Protein AF-A0A0C3GAK9-F1 (afdb_monomer_lite)

Radius of gyration: 13.07 Å; chains: 1; bounding box: 26×23×34 Å

Sequence (70 aa):
YFKVVVNDTQLHIEPNLAIALRHLRSEVSDLVIWIDAVCINQKDPEEKSWQVGLMRRVYLQAERVLVWLG

pLDDT: mean 92.57, std 4.94, range [60.72, 97.56]

Foldseek 3Di:
DDWDADPNDIDDDDPQVSVVCVVPDDPPDDDDDDDLSPNQPPPDPVSNVVVVVCVVVVCVPDPDDDDRDD

Organism: Oidiodendron maius (strain Zn) (NCBI:txid913774)

Structure (mmCIF, N/CA/C/O backbone):
data_AF-A0A0C3GAK9-F1
#
_entry.id   AF-A0A0C3GAK9-F1
#
loop_
_atom_site.group_PDB
_atom_site.id
_atom_site.type_symbol
_atom_site.label_atom_id
_atom_site.label_alt_id
_atom_site.label_comp_id
_atom_site.label_asym_id
_atom_site.label_entity_id
_atom_site.label_seq_id
_atom_site.pdbx_PDB_ins_code
_atom_site.Cartn_x
_atom_site.Cartn_y
_atom_site.Cartn_z
_atom_site.occupancy
_atom_site.B_iso_or_equiv
_atom_site.auth_seq_id
_atom_site.auth_comp_id
_atom_site.auth_asym_id
_atom_site.auth_atom_id
_atom_site.pdbx_PDB_model_num
ATOM 1 N N . TYR A 1 1 ? -12.811 13.647 -10.541 1.00 60.72 1 TYR A N 1
ATOM 2 C CA . TYR A 1 1 ? -13.051 12.576 -9.552 1.00 60.72 1 TYR A CA 1
ATOM 3 C C . TYR A 1 1 ? -12.446 11.283 -10.073 1.00 60.72 1 TYR A C 1
ATOM 5 O O . TYR A 1 1 ? -12.834 10.858 -11.154 1.00 60.72 1 TYR A O 1
ATOM 13 N N . PHE A 1 2 ? -11.467 10.707 -9.374 1.00 87.69 2 PHE A N 1
ATOM 14 C CA . PHE A 1 2 ? -10.790 9.476 -9.800 1.00 87.69 2 PHE A CA 1
ATOM 15 C C . PHE A 1 2 ? -11.436 8.257 -9.134 1.00 87.69 2 PHE A C 1
ATOM 17 O O . PHE A 1 2 ? -11.826 8.323 -7.967 1.00 87.69 2 PHE A O 1
ATOM 24 N N . LYS A 1 3 ? -11.591 7.168 -9.891 1.00 92.00 3 LYS A N 1
ATOM 25 C CA . LYS A 1 3 ? -12.232 5.931 -9.438 1.00 92.00 3 LYS A CA 1
ATOM 26 C C . LYS A 1 3 ? -11.444 4.716 -9.916 1.00 92.00 3 LYS A C 1
ATOM 28 O O . LYS A 1 3 ? -10.855 4.763 -10.995 1.00 92.00 3 LYS A O 1
ATOM 33 N N . VAL A 1 4 ? -11.502 3.641 -9.140 1.00 92.12 4 VAL A N 1
ATOM 34 C CA . VAL A 1 4 ? -11.041 2.296 -9.512 1.00 92.12 4 VAL A CA 1
ATOM 35 C C . VAL A 1 4 ? -12.183 1.304 -9.283 1.00 92.12 4 VAL A C 1
ATOM 37 O O . VAL A 1 4 ? -13.051 1.552 -8.445 1.00 92.12 4 VAL A O 1
ATOM 40 N N . VAL A 1 5 ? -12.225 0.217 -10.052 1.00 92.62 5 VAL A N 1
ATOM 41 C CA . VAL A 1 5 ? -13.185 -0.878 -9.853 1.00 92.62 5 VAL A CA 1
ATOM 42 C C . VAL A 1 5 ? -12.455 -2.035 -9.183 1.00 92.62 5 VAL A C 1
ATOM 44 O O . VAL A 1 5 ? -11.416 -2.465 -9.678 1.00 92.62 5 VAL A O 1
ATOM 47 N N . VAL A 1 6 ? -12.989 -2.519 -8.065 1.00 90.44 6 VAL A N 1
ATOM 48 C CA . VAL A 1 6 ? -12.463 -3.661 -7.306 1.00 90.44 6 VAL A CA 1
ATOM 49 C C . VAL A 1 6 ? -13.632 -4.584 -7.002 1.00 90.44 6 VAL A C 1
ATOM 51 O O . VAL A 1 6 ? -14.595 -4.137 -6.385 1.00 90.44 6 VAL A O 1
ATOM 54 N N . ASN A 1 7 ? -13.567 -5.845 -7.443 1.00 89.44 7 ASN A N 1
ATOM 55 C CA . ASN A 1 7 ? -14.643 -6.833 -7.268 1.00 89.44 7 ASN A CA 1
ATOM 56 C C . ASN A 1 7 ? -16.026 -6.248 -7.623 1.00 89.44 7 ASN A C 1
ATOM 58 O O . ASN A 1 7 ? -16.925 -6.191 -6.786 1.00 89.44 7 ASN A O 1
ATOM 62 N N . ASP A 1 8 ? -16.134 -5.682 -8.830 1.00 91.31 8 ASP A N 1
ATOM 63 C CA . ASP A 1 8 ? -17.340 -5.028 -9.370 1.00 91.31 8 ASP A CA 1
ATOM 64 C C . ASP A 1 8 ? -17.857 -3.805 -8.588 1.00 91.31 8 ASP A C 1
ATOM 66 O O . ASP A 1 8 ? -18.899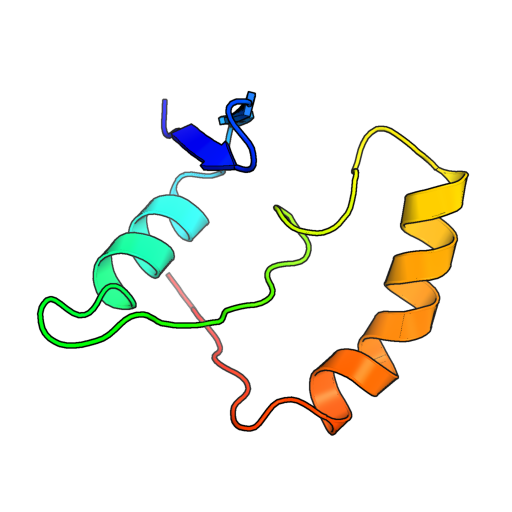 -3.233 -8.908 1.00 91.31 8 ASP A O 1
ATOM 70 N N . THR A 1 9 ? -17.096 -3.330 -7.602 1.00 88.69 9 THR A N 1
ATOM 71 C CA . THR A 1 9 ? -17.444 -2.171 -6.779 1.00 88.69 9 THR A CA 1
ATOM 72 C C . THR A 1 9 ? -16.592 -0.964 -7.161 1.00 88.69 9 THR A C 1
ATOM 74 O O . THR A 1 9 ? -15.368 -1.049 -7.255 1.00 88.69 9 THR A O 1
ATOM 77 N N . GLN A 1 10 ? -17.226 0.196 -7.368 1.00 92.62 10 GLN A N 1
ATOM 78 C CA . GLN A 1 10 ? -16.508 1.452 -7.599 1.00 92.62 10 GLN A CA 1
ATOM 79 C C . GLN A 1 10 ? -15.990 2.037 -6.285 1.00 92.62 10 GLN A C 1
ATOM 81 O O . GLN A 1 10 ? -16.773 2.421 -5.414 1.00 92.62 10 GLN A O 1
ATOM 86 N N . LEU A 1 11 ? -14.673 2.196 -6.193 1.00 91.81 11 LEU A N 1
ATOM 87 C CA . LEU A 1 11 ? -14.014 2.881 -5.092 1.00 91.81 11 LEU A CA 1
ATOM 88 C C . LEU A 1 11 ? -13.511 4.255 -5.540 1.00 91.81 11 LEU A C 1
ATOM 90 O O . LEU A 1 11 ? -12.892 4.409 -6.597 1.00 91.81 11 LEU A O 1
ATOM 94 N N . HIS A 1 12 ? -13.777 5.263 -4.714 1.00 93.12 12 HIS A N 1
ATOM 95 C CA . HIS A 1 12 ? -13.199 6.590 -4.874 1.00 93.12 12 HIS A CA 1
ATOM 96 C C . HIS A 1 12 ? -11.776 6.600 -4.325 1.00 93.12 12 HIS A C 1
ATOM 98 O O . HIS A 1 12 ? -11.549 6.156 -3.204 1.00 93.12 12 HIS A O 1
ATOM 104 N N . ILE A 1 13 ? -10.842 7.137 -5.108 1.00 93.75 13 ILE A N 1
ATOM 105 C CA . ILE A 1 13 ? -9.433 7.239 -4.724 1.00 93.75 13 ILE A CA 1
ATOM 106 C C . ILE A 1 13 ? -8.945 8.678 -4.825 1.00 93.75 13 ILE A C 1
ATOM 108 O O . ILE A 1 13 ? -9.470 9.486 -5.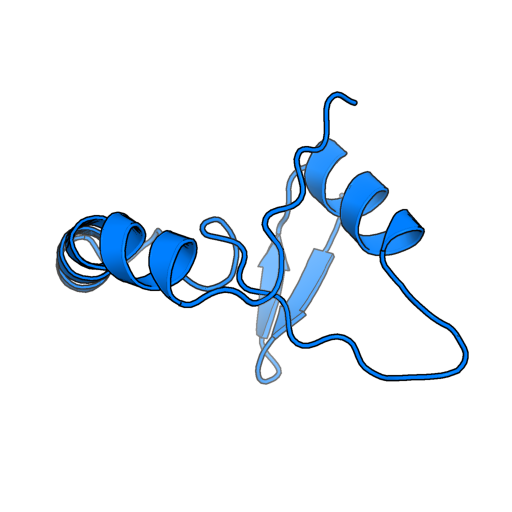601 1.00 93.75 13 ILE A O 1
ATOM 112 N N . GLU A 1 14 ? -7.915 8.990 -4.047 1.00 93.00 14 GLU A N 1
ATOM 113 C CA . GLU A 1 14 ? -7.270 10.294 -4.094 1.00 93.00 14 GLU A CA 1
ATOM 114 C C . GLU A 1 14 ? -6.547 10.521 -5.434 1.00 93.00 14 GLU A C 1
ATOM 116 O O . GLU A 1 14 ? -6.057 9.566 -6.050 1.00 93.00 14 GLU A O 1
ATOM 121 N N . PRO A 1 15 ? -6.435 11.782 -5.898 1.00 94.06 15 PRO A N 1
ATOM 122 C CA . PRO A 1 15 ? -5.730 12.111 -7.135 1.00 94.06 15 PRO A CA 1
ATOM 123 C C . PRO A 1 15 ? -4.302 11.566 -7.198 1.00 94.06 15 PRO A C 1
ATOM 125 O O . PRO A 1 15 ? -3.906 11.037 -8.233 1.00 94.06 15 PRO A O 1
ATOM 128 N N . ASN A 1 16 ? -3.560 11.644 -6.090 1.00 93.38 16 ASN A N 1
ATOM 129 C CA . ASN A 1 16 ? -2.178 11.176 -6.024 1.00 93.38 16 ASN A CA 1
ATOM 130 C C . ASN A 1 16 ? -2.080 9.666 -6.293 1.00 93.38 16 ASN A C 1
ATOM 132 O O . ASN A 1 16 ? -1.314 9.228 -7.148 1.00 93.38 16 ASN A O 1
ATOM 136 N N . LEU A 1 17 ? -2.948 8.875 -5.652 1.00 93.31 17 LEU A N 1
ATOM 137 C CA . LEU A 1 17 ? -3.026 7.433 -5.883 1.00 93.31 17 LEU A CA 1
ATOM 138 C C . LEU A 1 17 ? -3.436 7.107 -7.325 1.00 93.31 17 LEU A C 1
ATOM 140 O O . LEU A 1 17 ? -2.895 6.188 -7.934 1.00 93.31 17 LEU A O 1
ATOM 144 N N . ALA A 1 18 ? -4.357 7.878 -7.905 1.00 94.31 18 ALA A N 1
ATOM 145 C CA . ALA A 1 18 ? -4.767 7.685 -9.292 1.00 94.31 18 ALA A CA 1
ATOM 146 C C . ALA A 1 18 ? -3.633 7.954 -10.295 1.00 94.31 18 ALA A C 1
A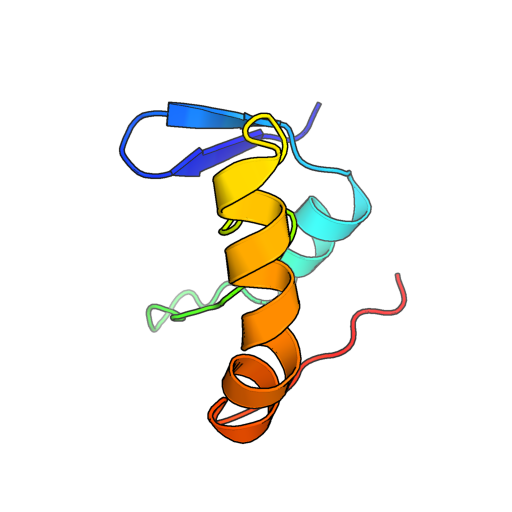TOM 148 O O . ALA A 1 18 ? -3.585 7.324 -11.351 1.00 94.31 18 ALA A O 1
ATOM 149 N N . ILE A 1 19 ? -2.741 8.901 -10.001 1.00 94.50 19 ILE A N 1
ATOM 150 C CA . ILE A 1 19 ? -1.551 9.165 -10.817 1.00 94.50 19 ILE A CA 1
ATOM 151 C C . ILE A 1 19 ? -0.539 8.032 -10.638 1.00 94.50 19 ILE A C 1
ATOM 153 O O . ILE A 1 19 ? -0.078 7.486 -11.642 1.00 94.50 19 ILE A O 1
ATOM 157 N N . ALA A 1 20 ? -0.260 7.627 -9.397 1.00 94.00 20 ALA A N 1
ATOM 158 C CA . ALA A 1 20 ? 0.647 6.521 -9.097 1.00 94.00 20 ALA A CA 1
ATOM 159 C C . ALA A 1 20 ? 0.215 5.225 -9.805 1.00 94.00 20 ALA A C 1
ATOM 161 O O . ALA A 1 20 ? 1.001 4.618 -10.525 1.00 94.00 20 ALA A O 1
ATOM 162 N N . LEU A 1 21 ? -1.064 4.845 -9.703 1.00 93.31 21 LEU A N 1
ATOM 163 C CA . LEU A 1 21 ? -1.614 3.654 -10.362 1.00 93.31 21 LEU A CA 1
ATOM 164 C C . LEU A 1 21 ? -1.456 3.681 -11.88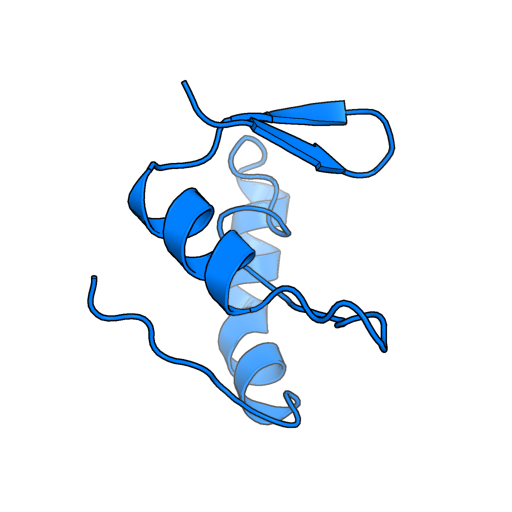7 1.00 93.31 21 LEU A C 1
ATOM 166 O O . LEU A 1 21 ? -1.202 2.642 -12.490 1.00 93.31 21 LEU A O 1
ATOM 170 N N . ARG A 1 22 ? -1.583 4.852 -12.525 1.00 92.25 22 ARG A N 1
ATOM 171 C CA . ARG A 1 22 ? -1.355 4.984 -13.974 1.00 92.25 22 ARG A CA 1
ATOM 172 C C . ARG A 1 22 ? 0.110 4.791 -14.353 1.00 92.25 22 ARG A C 1
ATOM 174 O O . ARG A 1 22 ? 0.359 4.212 -15.400 1.00 92.25 22 ARG A O 1
ATOM 181 N N . HIS A 1 23 ? 1.046 5.242 -13.519 1.00 92.00 23 HIS A N 1
ATOM 182 C CA . HIS A 1 23 ? 2.481 5.042 -13.747 1.00 92.00 23 HIS A CA 1
ATOM 183 C C . HIS A 1 23 ? 2.928 3.604 -13.470 1.00 92.00 23 HIS A C 1
ATOM 185 O O . HIS A 1 23 ? 3.840 3.109 -14.121 1.00 92.00 23 HIS A O 1
ATOM 191 N N . LEU A 1 24 ? 2.288 2.933 -12.509 1.00 91.31 24 LEU A N 1
ATOM 192 C CA . LEU A 1 24 ? 2.577 1.539 -12.163 1.00 91.31 24 LEU A CA 1
ATOM 193 C C . LEU A 1 24 ? 1.950 0.535 -13.133 1.00 91.31 24 LEU A C 1
ATOM 195 O O . LEU A 1 24 ? 2.342 -0.631 -13.151 1.00 91.31 24 LEU A O 1
ATOM 199 N N . ARG A 1 25 ? 0.964 0.966 -13.922 1.00 91.31 25 ARG A N 1
ATOM 200 C CA . ARG A 1 25 ? 0.293 0.111 -14.895 1.00 91.31 25 ARG A CA 1
ATOM 201 C C . ARG A 1 25 ? 1.274 -0.312 -15.991 1.00 91.31 25 ARG A C 1
ATOM 203 O O . ARG A 1 25 ? 1.833 0.526 -16.689 1.00 91.31 25 ARG A O 1
ATOM 210 N N . SER A 1 26 ? 1.410 -1.621 -16.177 1.00 88.50 26 SER A N 1
ATOM 211 C CA . SER A 1 26 ? 2.106 -2.224 -17.314 1.00 88.50 26 SER A CA 1
ATOM 212 C C . SER A 1 26 ? 1.098 -2.583 -18.408 1.00 88.50 26 SER A C 1
ATOM 214 O O . SER A 1 26 ? -0.030 -2.981 -18.117 1.00 88.50 26 SER A O 1
ATOM 216 N N . GLU A 1 27 ? 1.496 -2.435 -19.672 1.00 89.06 27 GLU A N 1
ATOM 217 C CA . GLU A 1 27 ? 0.717 -2.918 -20.826 1.00 89.06 27 GLU A CA 1
ATOM 218 C C . GLU A 1 27 ? 0.972 -4.403 -21.121 1.00 89.06 27 GLU A C 1
ATOM 220 O O . GLU A 1 27 ? 0.234 -5.020 -21.883 1.00 89.06 27 GLU A O 1
ATOM 225 N N . VAL A 1 28 ? 2.025 -4.972 -20.528 1.00 91.38 28 VAL A N 1
ATOM 226 C CA . VAL A 1 28 ? 2.557 -6.295 -20.887 1.00 91.38 28 VAL A CA 1
ATOM 227 C C . VAL A 1 28 ? 2.200 -7.359 -19.852 1.00 91.38 28 VAL A C 1
ATOM 229 O O . VAL A 1 28 ? 2.084 -8.534 -20.191 1.00 91.38 28 VAL A O 1
ATOM 232 N N . SER A 1 29 ? 2.035 -6.974 -18.587 1.00 90.94 29 SER A N 1
ATOM 233 C CA . SER A 1 29 ? 1.796 -7.918 -17.496 1.00 90.94 29 SER A CA 1
ATOM 234 C C . SER A 1 29 ? 0.921 -7.320 -16.409 1.00 90.94 29 SER A C 1
ATOM 236 O O . SER A 1 29 ? 1.038 -6.137 -16.085 1.00 90.94 29 SER A O 1
ATOM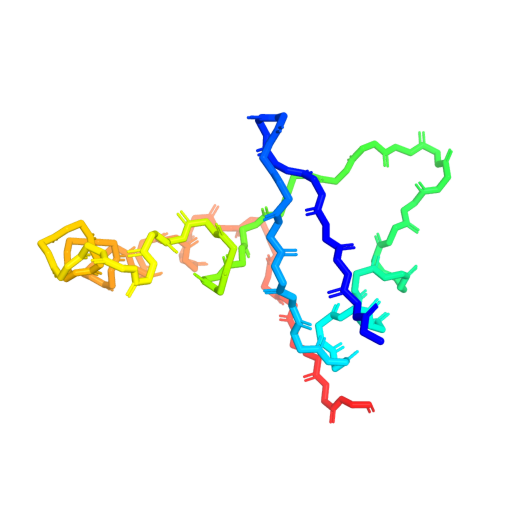 238 N N . ASP A 1 30 ? 0.121 -8.169 -15.775 1.00 90.56 30 ASP A N 1
ATOM 239 C CA . ASP A 1 30 ? -0.629 -7.785 -14.588 1.00 90.56 30 ASP A CA 1
ATOM 240 C C . ASP A 1 30 ? 0.314 -7.549 -13.402 1.00 90.56 30 ASP A C 1
ATOM 242 O O . ASP A 1 30 ? 1.324 -8.237 -13.231 1.00 90.56 30 ASP A O 1
ATOM 246 N N . LEU A 1 31 ? -0.028 -6.563 -12.572 1.00 89.81 31 LEU A N 1
ATOM 247 C CA . LEU A 1 31 ? 0.682 -6.253 -11.337 1.00 89.81 31 LEU A CA 1
ATOM 248 C C . LEU A 1 31 ? -0.218 -6.577 -10.146 1.00 89.81 31 LEU A C 1
ATOM 250 O O . LEU A 1 31 ? -1.277 -5.973 -9.974 1.00 89.81 31 LEU A O 1
ATOM 254 N N . VAL A 1 32 ? 0.235 -7.490 -9.288 1.00 91.75 32 VAL A N 1
ATOM 255 C CA . VAL A 1 32 ? -0.386 -7.712 -7.979 1.00 91.75 32 VAL A CA 1
ATOM 256 C C . VAL A 1 32 ? 0.170 -6.667 -7.020 1.00 91.75 32 VAL A C 1
ATOM 258 O O . VAL A 1 32 ? 1.349 -6.696 -6.675 1.00 91.75 32 VAL A O 1
ATOM 261 N N . ILE A 1 33 ? -0.678 -5.728 -6.606 1.00 92.88 33 ILE A N 1
ATOM 262 C CA . ILE A 1 33 ? -0.303 -4.642 -5.702 1.00 92.88 33 ILE A CA 1
ATOM 263 C C . ILE A 1 33 ? -1.241 -4.595 -4.501 1.00 92.88 33 ILE A C 1
ATOM 265 O O . ILE A 1 33 ? -2.452 -4.765 -4.630 1.00 92.88 33 ILE A O 1
ATOM 269 N N . TRP A 1 34 ? -0.665 -4.338 -3.331 1.00 94.31 34 TRP A N 1
ATOM 270 C CA . TRP A 1 34 ? -1.409 -4.030 -2.120 1.00 94.31 34 TRP A CA 1
ATOM 271 C C . TRP A 1 34 ? -1.320 -2.529 -1.842 1.00 94.31 34 TRP A C 1
ATOM 273 O O . TRP A 1 34 ? -0.227 -1.962 -1.830 1.00 94.31 34 TRP A O 1
ATOM 283 N N . ILE A 1 35 ? -2.470 -1.890 -1.638 1.00 93.94 35 ILE A N 1
ATOM 284 C CA . ILE A 1 35 ? -2.592 -0.465 -1.310 1.00 93.94 35 ILE A CA 1
ATOM 285 C C . ILE A 1 35 ? -3.564 -0.371 -0.142 1.00 93.94 35 ILE A C 1
ATOM 287 O O . ILE A 1 35 ? -4.718 -0.763 -0.283 1.00 93.94 35 ILE A O 1
ATOM 291 N N . ASP A 1 36 ? -3.136 0.164 0.993 1.00 92.56 36 ASP A N 1
ATOM 292 C CA . ASP A 1 36 ? -3.944 0.272 2.213 1.00 92.56 36 ASP A CA 1
ATOM 293 C C . ASP A 1 36 ? -5.273 1.018 1.988 1.00 92.56 36 ASP A C 1
ATOM 295 O O . ASP A 1 36 ? -6.326 0.577 2.448 1.00 92.56 36 ASP A O 1
ATOM 299 N N . ALA A 1 37 ? -5.260 2.095 1.200 1.00 91.69 37 ALA A N 1
ATOM 300 C CA . ALA A 1 37 ? -6.460 2.857 0.850 1.00 91.69 37 ALA A CA 1
ATOM 301 C C . ALA A 1 37 ? -7.484 2.077 -0.006 1.00 91.69 37 ALA A C 1
ATOM 303 O O . ALA A 1 37 ? -8.626 2.520 -0.133 1.00 91.69 37 ALA A O 1
ATOM 304 N N . VAL A 1 38 ? -7.088 0.946 -0.606 1.00 92.69 38 VAL A N 1
ATOM 305 C CA . VAL A 1 38 ? -7.927 0.132 -1.506 1.00 92.69 38 VAL A CA 1
ATOM 306 C C . VAL A 1 38 ? -8.238 -1.239 -0.909 1.00 92.69 38 VAL A C 1
ATOM 308 O O . VAL A 1 38 ? -9.381 -1.681 -0.946 1.00 92.69 38 VAL A O 1
ATOM 311 N N . CYS A 1 39 ? -7.224 -1.919 -0.378 1.00 93.12 39 CYS A N 1
ATOM 312 C CA . CYS A 1 39 ? -7.304 -3.290 0.117 1.00 93.12 39 CYS A CA 1
ATOM 313 C C . CYS A 1 39 ? -7.847 -3.392 1.547 1.00 93.12 39 CYS A C 1
ATOM 315 O O . CYS A 1 39 ? -8.246 -4.482 1.940 1.00 93.12 39 CYS A O 1
ATOM 317 N N . ILE A 1 40 ? -7.843 -2.299 2.317 1.00 93.19 40 ILE A N 1
ATOM 318 C CA . ILE A 1 40 ? -8.444 -2.247 3.655 1.00 93.19 40 ILE A CA 1
ATOM 319 C C . ILE A 1 40 ? -9.822 -1.601 3.538 1.00 93.19 40 ILE A C 1
ATOM 321 O O . ILE A 1 40 ? -9.952 -0.502 2.982 1.00 93.19 40 ILE A O 1
ATOM 325 N N . ASN A 1 41 ? -10.853 -2.232 4.100 1.00 91.81 41 ASN A N 1
ATOM 326 C CA . ASN A 1 41 ? -12.172 -1.626 4.186 1.00 91.81 41 ASN A CA 1
ATOM 327 C C . ASN A 1 41 ? -12.156 -0.495 5.221 1.00 91.81 41 ASN A C 1
ATOM 329 O O . ASN A 1 41 ? -12.407 -0.667 6.410 1.00 91.81 41 ASN A O 1
ATOM 333 N N . GLN A 1 42 ? -11.935 0.723 4.732 1.00 89.00 42 GLN A N 1
ATOM 334 C CA . GLN A 1 42 ? -11.863 1.924 5.564 1.00 89.00 42 GLN A CA 1
ATOM 335 C C . GLN A 1 42 ? -13.158 2.227 6.343 1.00 89.00 42 GLN A C 1
ATOM 337 O O . GLN A 1 42 ? -13.130 3.066 7.245 1.00 89.00 42 GLN A O 1
ATOM 342 N N . LYS A 1 43 ? -14.285 1.584 5.999 1.00 92.50 43 LYS A N 1
ATOM 343 C CA . LYS A 1 43 ? -15.592 1.769 6.650 1.00 92.50 43 LYS A CA 1
ATOM 344 C C . LYS A 1 43 ? -15.881 0.748 7.751 1.00 92.50 43 LYS A C 1
ATOM 346 O O . LYS A 1 43 ? -16.874 0.919 8.452 1.00 92.50 43 LYS A O 1
ATOM 351 N N . ASP A 1 44 ? -15.052 -0.281 7.895 1.00 96.00 44 ASP A N 1
ATOM 352 C CA . ASP A 1 44 ? -15.182 -1.310 8.923 1.00 96.00 44 ASP A CA 1
ATOM 353 C C . ASP A 1 44 ? -14.029 -1.161 9.931 1.00 96.00 44 ASP A C 1
ATOM 355 O O . ASP A 1 44 ? -12.886 -1.500 9.620 1.00 96.00 44 ASP A O 1
ATOM 359 N N . PRO A 1 45 ? -14.284 -0.609 11.132 1.00 96.62 45 PRO A N 1
ATOM 360 C CA . PRO A 1 45 ? -13.238 -0.392 12.127 1.00 96.62 45 PRO A CA 1
ATOM 361 C C . PRO A 1 45 ? -12.571 -1.680 12.622 1.00 96.62 45 PRO A C 1
ATOM 363 O O . PRO A 1 45 ? -11.395 -1.640 12.995 1.00 96.62 45 PRO A O 1
ATOM 366 N N . GLU A 1 46 ? -13.298 -2.799 12.646 1.00 97.56 46 GLU A N 1
ATOM 367 C CA . GLU A 1 46 ? -12.786 -4.082 13.129 1.00 97.56 46 GLU A CA 1
ATOM 368 C C . GLU A 1 46 ? -11.820 -4.677 12.101 1.00 97.56 46 GLU A C 1
ATOM 370 O O . GLU A 1 46 ? -10.659 -4.954 12.427 1.00 97.56 46 GLU A O 1
ATOM 375 N N . GLU A 1 47 ? -12.252 -4.761 10.840 1.00 96.19 47 GLU A N 1
ATOM 376 C CA . GLU A 1 47 ? -11.409 -5.227 9.733 1.00 96.19 47 GLU A CA 1
ATOM 377 C C . GLU A 1 47 ? -10.201 -4.308 9.531 1.00 96.19 47 GLU A C 1
ATOM 379 O O . GLU A 1 47 ? -9.068 -4.785 9.438 1.00 96.19 47 GLU A O 1
ATOM 384 N N . LYS A 1 48 ? -10.403 -2.988 9.593 1.00 96.75 48 LYS A N 1
ATOM 385 C CA . LYS A 1 48 ? -9.313 -2.014 9.508 1.00 96.75 48 LYS A CA 1
ATOM 386 C C . LYS A 1 48 ? -8.268 -2.220 10.598 1.00 96.75 48 LYS A C 1
ATOM 388 O O . LYS A 1 48 ? -7.077 -2.239 10.292 1.00 96.75 48 LYS A O 1
ATOM 393 N N . SER A 1 49 ? -8.684 -2.361 11.856 1.00 97.19 49 SER A N 1
ATOM 394 C CA . SER A 1 49 ? -7.758 -2.576 12.976 1.00 97.19 49 SER A CA 1
ATOM 395 C C . SER A 1 49 ? -6.938 -3.855 12.782 1.00 97.19 49 SER A C 1
ATOM 397 O O . SER A 1 49 ? -5.711 -3.847 12.925 1.00 97.19 49 SER A O 1
ATOM 399 N N . TRP A 1 50 ? -7.603 -4.933 12.359 1.00 96.94 50 TRP A N 1
ATOM 400 C CA . TRP A 1 50 ? -6.957 -6.199 12.036 1.00 96.94 50 TRP A CA 1
ATOM 401 C C . TRP A 1 50 ? -5.928 -6.060 10.902 1.00 96.94 50 TRP A C 1
ATOM 403 O O . TRP A 1 50 ? -4.769 -6.448 11.069 1.00 96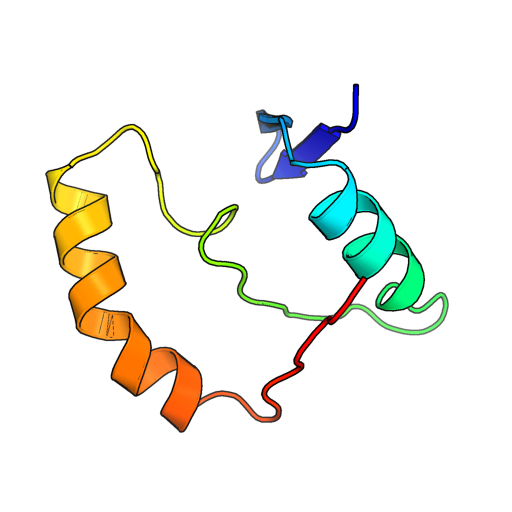.94 50 TRP A O 1
ATOM 413 N N . GLN A 1 51 ? -6.305 -5.447 9.776 1.00 96.69 51 GLN A N 1
ATOM 414 C CA . GLN A 1 51 ? -5.421 -5.249 8.620 1.00 96.69 51 GLN A CA 1
ATOM 415 C C . GLN A 1 51 ? -4.227 -4.343 8.942 1.00 96.69 51 GLN A C 1
ATOM 417 O O . GLN A 1 51 ? -3.101 -4.626 8.529 1.00 96.69 51 GLN A O 1
ATOM 422 N N . VAL A 1 52 ? -4.439 -3.277 9.722 1.00 95.94 52 VAL A N 1
ATOM 423 C CA . VAL A 1 52 ? -3.358 -2.393 10.184 1.00 95.94 52 VAL A CA 1
ATOM 424 C C . VAL A 1 52 ? -2.348 -3.176 11.028 1.00 95.94 52 VAL A C 1
ATOM 426 O O . VAL A 1 52 ? -1.139 -3.032 10.831 1.00 95.94 52 VAL A O 1
ATOM 429 N N . GLY A 1 53 ? -2.818 -4.084 11.890 1.00 96.81 53 GLY A N 1
ATOM 430 C CA . GLY A 1 53 ? -1.955 -5.009 12.633 1.00 96.81 53 GLY A CA 1
ATOM 431 C C . GLY A 1 53 ? -1.107 -5.926 11.737 1.00 96.81 53 GLY A C 1
ATOM 432 O O . GLY A 1 53 ? -0.004 -6.323 12.121 1.00 96.81 53 GLY A O 1
ATOM 433 N N . LEU A 1 54 ? -1.570 -6.217 10.517 1.00 96.31 54 LEU A N 1
ATOM 434 C CA . LEU A 1 54 ? -0.862 -7.040 9.533 1.00 96.31 54 LEU A CA 1
ATOM 435 C C . LEU A 1 54 ? 0.115 -6.256 8.648 1.00 96.31 54 LEU A C 1
ATOM 437 O O . LEU A 1 54 ? 0.955 -6.887 8.003 1.00 96.31 54 LEU A O 1
ATOM 441 N N . MET A 1 55 ? 0.081 -4.919 8.627 1.00 95.75 55 MET A N 1
ATOM 442 C CA . MET A 1 55 ? 0.892 -4.112 7.698 1.00 95.75 55 MET A CA 1
ATOM 443 C C . MET A 1 55 ? 2.381 -4.445 7.762 1.00 95.75 55 MET A C 1
ATOM 445 O O . MET A 1 55 ? 3.026 -4.596 6.727 1.00 95.75 55 MET A O 1
ATOM 449 N N . ARG A 1 56 ? 2.929 -4.649 8.968 1.00 96.06 56 ARG A N 1
ATOM 450 C CA . ARG A 1 56 ? 4.333 -5.060 9.136 1.00 96.06 56 ARG A CA 1
ATOM 451 C C . ARG A 1 56 ? 4.641 -6.337 8.354 1.00 96.06 56 ARG A C 1
ATOM 453 O O . ARG A 1 56 ? 5.679 -6.422 7.708 1.00 96.06 56 ARG A O 1
ATOM 460 N N . ARG A 1 57 ? 3.750 -7.326 8.418 1.00 97.12 57 ARG A N 1
ATOM 461 C CA . ARG A 1 57 ? 3.904 -8.592 7.700 1.00 97.12 57 ARG A CA 1
ATOM 462 C C . ARG A 1 57 ? 3.757 -8.390 6.195 1.00 97.12 57 ARG A C 1
ATOM 464 O O . ARG A 1 57 ? 4.568 -8.934 5.461 1.00 97.12 57 ARG A O 1
ATOM 471 N N . VAL A 1 58 ? 2.789 -7.589 5.752 1.00 95.94 58 VAL A N 1
ATOM 472 C CA . VAL A 1 58 ? 2.603 -7.269 4.327 1.00 95.94 58 VAL A CA 1
ATOM 473 C C . VAL A 1 58 ? 3.869 -6.641 3.744 1.00 95.94 58 VAL A C 1
ATOM 475 O O . VAL A 1 58 ? 4.391 -7.150 2.758 1.00 95.94 58 VAL A O 1
ATOM 478 N N . TYR A 1 59 ? 4.427 -5.613 4.390 1.00 94.88 59 TYR A N 1
ATOM 479 C CA . TYR A 1 59 ? 5.672 -4.991 3.929 1.00 94.88 59 TYR A CA 1
ATOM 480 C C . TYR A 1 59 ? 6.863 -5.954 3.942 1.00 94.88 59 TYR A C 1
ATOM 482 O O . TYR A 1 59 ? 7.658 -5.938 3.010 1.00 94.88 59 TYR A O 1
ATOM 490 N N . LEU A 1 60 ? 6.985 -6.804 4.968 1.00 96.62 60 LEU A N 1
ATOM 491 C CA . LEU A 1 60 ? 8.067 -7.794 5.053 1.00 96.62 60 LEU A CA 1
ATOM 492 C C . LEU A 1 60 ? 7.966 -8.898 3.993 1.00 96.62 60 LEU A C 1
ATOM 494 O O . LEU A 1 60 ? 8.984 -9.479 3.634 1.00 96.62 60 LEU A O 1
ATOM 498 N N . GLN A 1 61 ? 6.754 -9.228 3.547 1.00 96.06 61 GLN A N 1
ATOM 499 C CA . GLN A 1 61 ? 6.503 -10.302 2.582 1.00 96.06 61 GLN A CA 1
ATOM 500 C C . GLN A 1 61 ? 6.365 -9.801 1.140 1.00 96.06 61 GLN A C 1
ATOM 502 O O . GLN A 1 61 ? 6.304 -10.617 0.222 1.00 96.06 61 GLN A O 1
ATOM 507 N N . ALA A 1 62 ? 6.309 -8.486 0.926 1.00 96.12 62 ALA A N 1
ATOM 508 C CA . ALA A 1 62 ? 6.273 -7.907 -0.405 1.00 96.12 62 ALA A CA 1
ATOM 509 C C . ALA A 1 62 ? 7.601 -8.154 -1.136 1.00 96.12 62 ALA A C 1
ATOM 511 O O . ALA A 1 62 ? 8.672 -7.926 -0.578 1.00 96.12 62 ALA A O 1
ATOM 512 N N . GLU A 1 63 ? 7.537 -8.557 -2.410 1.00 95.44 63 GLU A N 1
ATOM 513 C CA . GLU A 1 63 ? 8.736 -8.654 -3.259 1.00 95.44 63 GLU A CA 1
ATOM 514 C C . GLU A 1 63 ? 9.429 -7.288 -3.367 1.00 95.44 63 GLU A C 1
ATOM 516 O O . GLU A 1 63 ? 10.655 -7.189 -3.378 1.00 95.44 63 GLU A O 1
ATOM 521 N N . ARG A 1 64 ? 8.627 -6.220 -3.451 1.00 94.25 64 ARG A N 1
ATOM 522 C CA . ARG A 1 64 ? 9.086 -4.837 -3.564 1.00 94.25 64 ARG A CA 1
ATOM 523 C C . ARG A 1 64 ? 8.138 -3.925 -2.809 1.00 94.25 64 ARG A C 1
ATOM 525 O O . ARG A 1 64 ? 6.922 -4.097 -2.864 1.00 94.25 64 ARG A O 1
ATOM 532 N N . VAL A 1 65 ? 8.704 -2.912 -2.167 1.00 94.19 65 VAL A N 1
ATOM 533 C CA . VAL A 1 65 ? 7.952 -1.808 -1.573 1.00 94.19 65 VAL A CA 1
ATOM 534 C C . VAL A 1 65 ? 8.241 -0.563 -2.398 1.00 94.19 65 VAL A C 1
ATOM 536 O O . VAL A 1 65 ? 9.398 -0.180 -2.565 1.00 94.19 65 VAL A O 1
ATOM 539 N N . LEU A 1 66 ? 7.192 0.043 -2.946 1.00 92.69 66 LEU A N 1
ATOM 540 C CA . LEU A 1 66 ? 7.287 1.232 -3.787 1.00 92.69 66 LEU A CA 1
ATOM 541 C C . LEU A 1 66 ? 6.853 2.455 -2.982 1.00 92.69 66 LEU A C 1
ATOM 543 O O . LEU A 1 66 ? 5.839 2.418 -2.288 1.00 92.69 66 LEU A O 1
ATOM 547 N N . VAL A 1 67 ? 7.616 3.540 -3.094 1.00 91.88 67 VAL A N 1
ATOM 548 C CA . VAL A 1 67 ? 7.288 4.834 -2.486 1.00 91.88 67 VAL A CA 1
ATOM 549 C C . VAL A 1 67 ? 6.963 5.814 -3.606 1.00 91.88 67 VAL A C 1
ATOM 551 O O . VAL A 1 67 ? 7.739 5.956 -4.548 1.00 91.88 67 VAL A O 1
ATOM 554 N N . TRP A 1 68 ? 5.818 6.485 -3.498 1.00 90.50 68 TRP A N 1
ATOM 555 C CA . TRP A 1 68 ? 5.369 7.499 -4.449 1.00 90.50 68 TRP A CA 1
ATOM 556 C C . TRP A 1 68 ? 5.365 8.873 -3.775 1.00 90.50 68 TRP A C 1
ATOM 558 O O . TRP A 1 68 ? 4.672 9.064 -2.776 1.00 90.50 68 TRP A O 1
ATOM 568 N N . LEU A 1 69 ? 6.146 9.818 -4.302 1.00 89.62 69 LEU A N 1
ATOM 569 C CA . LEU A 1 69 ? 6.369 11.131 -3.679 1.00 89.62 69 LEU A CA 1
ATOM 570 C C . LEU A 1 69 ? 5.534 12.270 -4.289 1.00 89.62 69 LEU A C 1
ATOM 572 O O . LEU A 1 69 ? 5.608 13.389 -3.785 1.00 89.62 69 LEU A O 1
ATOM 576 N N . GLY A 1 70 ? 4.707 11.975 -5.298 1.00 77.00 70 GLY A N 1
ATOM 577 C CA . GLY A 1 70 ? 3.961 12.981 -6.063 1.00 77.00 70 GLY A CA 1
ATOM 578 C C . GLY A 1 70 ? 4.604 13.286 -7.402 1.00 77.00 70 GLY A C 1
ATOM 579 O O . GLY A 1 70 ? 5.808 13.620 -7.409 1.00 77.00 70 GLY A O 1
#

InterPro domains:
  IPR010730 Heterokaryon incompatibility [PF06985] (4-70)
  IPR052895 Heterokaryon Regulation/Transcriptional Modulator [PTHR24148] (4-70)

Secondary structure (DSSP, 8-state):
-EEEEETTEEEEE-HHHHHHHHHH--SSS------HHHHS-TT-HHHHHHHHHHHHHHHHH-S-------